Protein AF-A0A6I5REX7-F1 (afdb_monomer)

Radius of gyration: 31.43 Å; Cα contacts (8 Å, |Δi|>4): 8; chains: 1; bounding box: 89×54×58 Å

Structure (mmCIF, N/CA/C/O backbone):
data_AF-A0A6I5REX7-F1
#
_entry.id   AF-A0A6I5REX7-F1
#
loop_
_atom_site.group_PDB
_atom_site.id
_atom_site.type_symbol
_atom_site.label_atom_id
_atom_site.label_alt_id
_atom_site.label_comp_id
_atom_site.label_asym_id
_atom_site.label_entity_id
_atom_site.label_seq_id
_atom_site.pdbx_PDB_ins_code
_atom_site.Cartn_x
_atom_site.Cartn_y
_atom_site.Cartn_z
_atom_site.occupancy
_atom_site.B_iso_or_equiv
_atom_site.auth_seq_id
_atom_site.auth_comp_id
_atom_site.auth_asym_id
_atom_site.auth_atom_id
_atom_site.pdbx_PDB_model_num
ATOM 1 N N . MET A 1 1 ? 62.278 -33.160 -25.168 1.00 37.50 1 MET A N 1
ATOM 2 C CA . MET A 1 1 ? 62.508 -31.981 -24.309 1.00 37.50 1 MET A CA 1
ATOM 3 C C . MET A 1 1 ? 61.355 -31.006 -24.474 1.00 37.50 1 MET A C 1
ATOM 5 O O . MET A 1 1 ? 60.875 -30.799 -25.578 1.00 37.50 1 MET A O 1
ATOM 9 N N . THR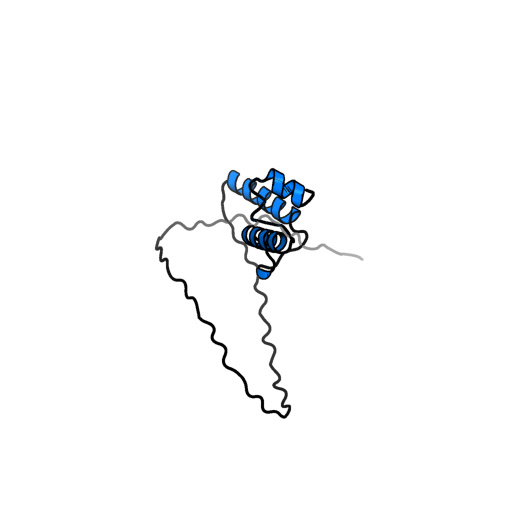 A 1 2 ? 60.870 -30.521 -23.340 1.00 48.31 2 THR A N 1
ATOM 10 C CA . THR A 1 2 ? 59.707 -29.660 -23.093 1.00 48.31 2 THR A CA 1
ATOM 11 C C . THR A 1 2 ? 59.807 -28.264 -23.710 1.00 48.31 2 THR A C 1
ATOM 13 O O . THR A 1 2 ? 60.882 -27.675 -23.716 1.00 48.31 2 THR A O 1
ATOM 16 N N . GLY A 1 3 ? 58.66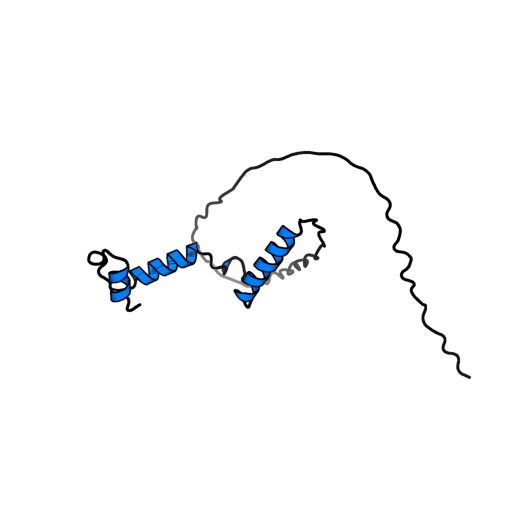8 -27.680 -24.101 1.00 47.66 3 GLY A N 1
ATOM 17 C CA . GLY A 1 3 ? 58.599 -26.272 -24.505 1.00 47.66 3 GLY A CA 1
ATOM 18 C C . GLY A 1 3 ? 57.179 -25.715 -24.620 1.00 47.66 3 GLY A C 1
ATOM 19 O O . GLY A 1 3 ? 56.726 -25.395 -25.710 1.00 47.66 3 GLY A O 1
ATOM 20 N N . LYS A 1 4 ? 56.471 -25.596 -23.493 1.00 56.16 4 LYS A N 1
ATOM 21 C CA . LYS A 1 4 ? 55.161 -24.931 -23.366 1.00 56.16 4 LYS A CA 1
ATOM 22 C C . LYS A 1 4 ? 55.387 -23.411 -23.240 1.00 56.16 4 LYS A C 1
ATOM 24 O O . LYS A 1 4 ? 56.025 -22.982 -22.283 1.00 56.16 4 LYS A O 1
ATOM 29 N N . LYS A 1 5 ? 54.882 -22.588 -24.171 1.00 62.69 5 LYS A N 1
ATOM 30 C CA . LYS A 1 5 ? 54.841 -21.108 -24.061 1.00 62.69 5 LYS A CA 1
ATOM 31 C C . LYS A 1 5 ? 53.456 -20.613 -24.498 1.00 62.69 5 LYS A C 1
ATOM 33 O O . LYS A 1 5 ? 53.091 -20.772 -25.650 1.00 62.69 5 LYS A O 1
ATOM 38 N N . ARG A 1 6 ? 52.566 -20.373 -23.528 1.00 60.75 6 ARG A N 1
ATOM 39 C CA . ARG A 1 6 ? 52.216 -19.088 -22.874 1.00 60.75 6 ARG A CA 1
ATOM 40 C C . ARG A 1 6 ? 51.213 -18.282 -23.711 1.00 60.75 6 ARG A C 1
ATOM 42 O O . ARG A 1 6 ? 51.564 -17.673 -24.709 1.00 60.75 6 ARG A O 1
ATOM 49 N N . MET A 1 7 ? 49.964 -18.347 -23.247 1.00 54.59 7 MET A N 1
ATOM 50 C CA . MET A 1 7 ? 48.782 -17.636 -23.734 1.00 54.59 7 MET A CA 1
ATOM 51 C C . MET A 1 7 ? 49.026 -16.125 -23.790 1.00 54.59 7 MET A C 1
ATOM 53 O O . MET A 1 7 ? 49.673 -15.562 -22.904 1.00 54.59 7 MET A O 1
ATOM 57 N N . GLY A 1 8 ? 48.507 -15.506 -24.849 1.00 59.09 8 GLY A N 1
ATOM 58 C CA . GLY A 1 8 ? 48.611 -14.081 -25.133 1.00 59.09 8 GLY A CA 1
ATOM 59 C C . GLY A 1 8 ? 47.992 -13.205 -24.045 1.00 59.09 8 GLY A C 1
ATOM 60 O O . GLY A 1 8 ? 46.929 -13.495 -23.501 1.00 59.09 8 GLY A O 1
ATOM 61 N N . ASN A 1 9 ? 48.708 -12.128 -23.752 1.00 59.25 9 ASN A N 1
ATOM 62 C CA . ASN A 1 9 ? 48.363 -11.060 -22.831 1.00 59.25 9 ASN A CA 1
ATOM 63 C C . ASN A 1 9 ? 47.381 -10.097 -23.525 1.00 59.25 9 ASN A C 1
ATOM 65 O O . ASN A 1 9 ? 47.769 -9.418 -24.475 1.00 59.25 9 ASN A O 1
ATOM 69 N N . LEU A 1 10 ? 46.118 -10.051 -23.093 1.00 63.44 10 LEU A N 1
ATOM 70 C CA . LEU A 1 10 ? 45.144 -9.066 -23.573 1.00 63.44 10 LEU A CA 1
ATOM 71 C C . LEU A 1 10 ? 45.318 -7.769 -22.770 1.00 63.44 10 LEU A C 1
ATOM 73 O O . LEU A 1 10 ? 45.012 -7.714 -21.582 1.00 63.44 10 LEU A O 1
ATOM 77 N N . SER A 1 11 ? 45.854 -6.740 -23.429 1.00 59.56 11 SER A N 1
ATOM 78 C CA . SER A 1 11 ? 46.077 -5.404 -22.869 1.00 59.56 11 SER A CA 1
ATOM 79 C C . SER A 1 11 ? 44.783 -4.577 -22.888 1.00 59.56 11 SER A C 1
ATOM 81 O O . SER A 1 11 ? 44.150 -4.441 -23.932 1.00 59.56 11 SER A O 1
ATOM 83 N N . LEU A 1 12 ? 44.402 -4.010 -21.738 1.00 62.03 12 LEU A N 1
ATOM 84 C CA . LEU A 1 12 ? 43.181 -3.212 -21.511 1.00 62.03 12 LEU A CA 1
ATOM 85 C C . LEU A 1 12 ? 43.283 -1.747 -21.989 1.00 62.03 12 LEU A C 1
ATOM 87 O O . LEU A 1 12 ? 42.363 -0.958 -21.785 1.00 62.03 12 LEU A O 1
ATOM 91 N N . SER A 1 13 ? 44.382 -1.363 -22.635 1.00 59.31 13 SER A N 1
ATOM 92 C CA . SER A 1 13 ? 44.715 0.044 -22.900 1.00 59.31 13 SER A CA 1
ATOM 93 C C . SER A 1 13 ? 44.099 0.639 -24.176 1.00 59.31 13 SER A C 1
ATOM 95 O O . SER A 1 13 ? 44.482 1.734 -24.576 1.00 59.31 13 SER A O 1
ATOM 97 N N . SER A 1 14 ? 43.158 -0.045 -24.833 1.00 58.50 14 SER A N 1
ATOM 98 C CA . SER A 1 14 ? 42.599 0.390 -26.129 1.00 58.50 14 SER A CA 1
ATOM 99 C C . SER A 1 14 ? 41.230 1.082 -26.054 1.00 58.50 14 SER A C 1
ATOM 101 O O . SER A 1 14 ? 40.672 1.420 -27.092 1.00 58.50 14 SER A O 1
ATOM 103 N N . PHE A 1 15 ? 40.682 1.342 -24.864 1.00 56.09 15 PHE A N 1
ATOM 104 C CA . PHE A 1 15 ? 39.337 1.931 -24.705 1.00 56.09 15 PHE A CA 1
ATOM 105 C C . PHE A 1 15 ? 39.304 3.471 -24.603 1.00 56.09 15 PHE A C 1
ATOM 107 O O . PHE A 1 15 ? 38.331 4.046 -24.123 1.00 56.09 15 PHE A O 1
ATOM 114 N N . GLY A 1 16 ? 40.352 4.166 -25.051 1.00 50.00 16 GLY A N 1
ATOM 115 C CA . GLY A 1 16 ? 40.4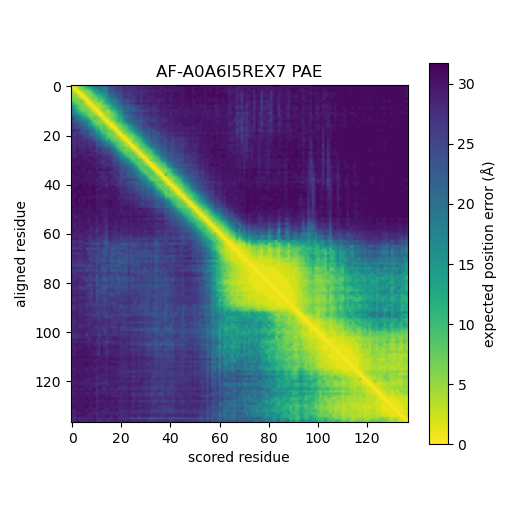55 5.627 -24.981 1.00 50.00 16 GLY A CA 1
ATOM 116 C C . GLY A 1 16 ? 40.258 6.320 -26.328 1.00 50.00 16 GLY A C 1
ATOM 117 O O . GLY A 1 16 ? 41.200 6.915 -26.835 1.00 50.00 16 GLY A O 1
ATOM 118 N N . GLY A 1 17 ? 39.063 6.248 -26.916 1.00 44.91 17 GLY A N 1
ATOM 119 C CA . GLY A 1 17 ? 38.748 6.931 -28.177 1.00 44.91 17 GLY A CA 1
ATOM 120 C C . GLY A 1 17 ? 37.309 7.430 -28.211 1.00 44.91 17 GLY A C 1
ATOM 121 O O . GLY A 1 17 ? 36.457 6.810 -28.836 1.00 44.91 17 GLY A O 1
ATOM 122 N N . VAL A 1 18 ? 37.015 8.530 -27.512 1.00 45.66 18 VAL A N 1
ATOM 123 C CA . VAL A 1 18 ? 35.699 9.186 -27.575 1.00 45.66 18 VAL A CA 1
ATOM 124 C C . VAL A 1 18 ? 35.747 10.285 -28.634 1.00 45.66 18 VAL A C 1
ATOM 126 O O . VAL A 1 18 ? 36.197 11.399 -28.375 1.00 45.66 18 VAL A O 1
ATOM 129 N N . SER A 1 19 ? 35.262 9.972 -29.833 1.00 46.38 19 SER A N 1
ATOM 130 C CA . SER A 1 19 ? 34.850 10.973 -30.817 1.00 46.38 19 SER A CA 1
ATOM 131 C C . SER A 1 19 ? 33.501 11.555 -30.381 1.00 46.38 19 SER A C 1
ATOM 133 O O . SER A 1 19 ? 32.510 10.835 -30.284 1.00 46.38 19 SER A O 1
ATOM 135 N N . ARG A 1 20 ? 33.461 12.859 -30.086 1.00 52.94 20 ARG A N 1
ATOM 136 C CA . ARG A 1 20 ? 32.211 13.622 -29.926 1.00 52.94 20 ARG A CA 1
ATOM 137 C C . ARG A 1 20 ? 31.465 13.700 -31.262 1.00 52.94 20 ARG A C 1
ATOM 139 O O . ARG A 1 20 ? 32.109 13.963 -32.276 1.00 52.94 20 ARG A O 1
ATOM 146 N N . PRO A 1 21 ?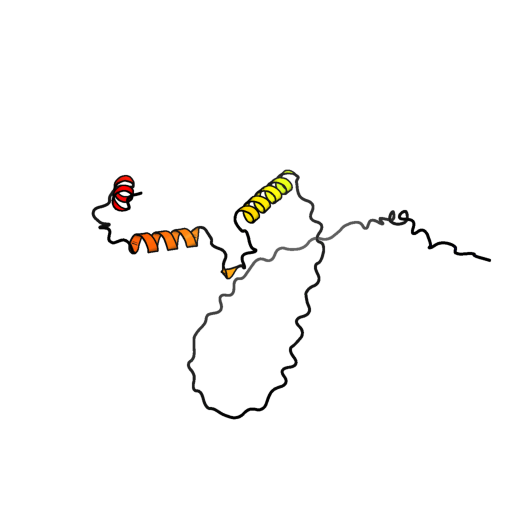 30.125 13.673 -31.231 1.00 42.25 21 PRO A N 1
ATOM 147 C CA . PRO A 1 21 ? 29.338 14.510 -32.125 1.00 42.25 21 PRO A CA 1
ATOM 148 C C . PRO A 1 21 ? 28.517 15.552 -31.359 1.00 42.25 21 PRO A C 1
ATOM 150 O O . PRO A 1 21 ? 28.093 15.355 -30.220 1.00 42.25 21 PRO A O 1
ATOM 153 N N . LEU A 1 22 ? 28.375 16.682 -32.039 1.00 39.59 22 LEU A N 1
ATOM 154 C CA . LEU A 1 22 ? 27.733 17.937 -31.681 1.00 39.59 22 LEU A CA 1
ATOM 155 C C . LEU A 1 22 ? 26.240 17.889 -32.088 1.00 39.59 22 LEU A C 1
ATOM 157 O O . LEU A 1 22 ? 25.950 17.455 -33.194 1.00 39.59 22 LEU A O 1
ATOM 161 N N . GLU A 1 23 ? 25.372 18.321 -31.169 1.00 44.03 23 GLU A N 1
ATOM 162 C CA . GLU A 1 23 ? 24.058 19.006 -31.275 1.00 44.03 23 GLU A CA 1
ATOM 163 C C . GLU A 1 23 ? 22.980 18.729 -32.361 1.00 44.03 23 GLU A C 1
ATOM 165 O O . GLU A 1 23 ? 23.274 18.598 -33.544 1.00 44.03 23 GLU A O 1
ATOM 170 N N . ARG A 1 24 ? 21.720 18.925 -31.883 1.00 39.84 24 ARG A N 1
ATOM 171 C CA . ARG A 1 24 ? 20.464 19.394 -32.546 1.00 39.84 24 ARG A CA 1
ATOM 172 C C . ARG A 1 24 ? 19.575 18.329 -33.237 1.00 39.84 24 ARG A C 1
ATOM 174 O O . ARG A 1 24 ? 20.104 17.412 -33.840 1.00 39.84 24 ARG A O 1
ATOM 181 N N . GLU A 1 25 ? 18.232 18.311 -33.152 1.00 44.28 25 GLU A N 1
ATOM 182 C CA . GLU A 1 25 ? 17.189 19.325 -32.858 1.00 44.28 25 GLU A CA 1
ATOM 183 C C . GLU A 1 25 ? 15.970 18.766 -32.072 1.00 44.28 25 GLU A C 1
ATOM 185 O O . GLU A 1 25 ? 15.833 17.565 -31.850 1.00 44.28 25 GLU A O 1
ATOM 190 N N . GLU A 1 26 ? 15.128 19.708 -31.639 1.00 46.62 26 GLU A N 1
ATOM 191 C CA . GLU A 1 26 ? 13.881 19.655 -30.862 1.00 46.62 26 GLU A CA 1
ATOM 192 C C . GLU A 1 26 ? 12.674 19.020 -31.594 1.00 46.62 26 GLU A C 1
ATOM 194 O O . GLU A 1 26 ? 12.734 18.799 -32.800 1.00 46.62 26 GLU A O 1
ATOM 199 N N . THR A 1 27 ? 11.572 18.828 -30.841 1.00 37.69 27 THR A N 1
ATOM 200 C CA . THR A 1 27 ? 10.124 18.660 -31.190 1.00 37.69 27 THR A CA 1
ATOM 201 C C . THR A 1 27 ? 9.542 17.355 -30.630 1.00 37.69 27 THR A C 1
ATOM 203 O O . THR A 1 27 ? 10.208 16.328 -30.621 1.00 37.69 27 THR A O 1
ATOM 206 N N . GLU A 1 28 ? 8.316 17.240 -30.126 1.00 43.47 28 GLU A N 1
ATOM 207 C CA . GLU A 1 28 ? 7.243 18.144 -29.700 1.00 43.47 28 GLU A CA 1
ATOM 208 C C . GLU A 1 28 ? 6.310 17.280 -28.827 1.00 43.47 28 GLU A C 1
ATOM 210 O O . GLU A 1 28 ? 6.259 16.054 -28.954 1.00 43.47 28 GLU A O 1
ATOM 215 N N . VAL A 1 29 ? 5.586 17.919 -27.916 1.00 44.69 29 VAL A N 1
ATOM 216 C CA . VAL A 1 29 ? 4.608 17.300 -27.017 1.00 44.69 29 VAL A CA 1
ATOM 217 C C . VAL A 1 29 ? 3.334 16.965 -27.792 1.00 44.69 29 VAL A C 1
ATOM 219 O O . VAL A 1 29 ? 2.773 17.863 -28.409 1.00 44.69 29 VAL A O 1
ATOM 222 N N . VAL A 1 30 ? 2.806 15.738 -27.680 1.00 42.91 30 VAL A N 1
ATOM 223 C CA . VAL A 1 30 ? 1.368 15.489 -27.895 1.00 42.91 30 VAL A CA 1
ATOM 224 C C . VAL A 1 30 ? 0.837 14.492 -26.865 1.00 42.91 30 VAL A C 1
ATOM 226 O O . VAL A 1 30 ? 1.197 13.317 -26.829 1.00 42.91 30 VAL A O 1
ATOM 229 N N . GLU A 1 31 ? -0.028 15.035 -26.018 1.00 41.22 31 GLU A N 1
ATOM 230 C CA . GLU A 1 31 ? -0.909 14.399 -25.048 1.00 41.22 31 GLU A CA 1
ATOM 231 C C . GLU A 1 31 ? -2.167 13.813 -25.726 1.00 41.22 31 GLU A C 1
ATOM 233 O O . GLU A 1 31 ? -2.520 14.186 -26.845 1.00 41.22 31 GLU A O 1
ATOM 238 N N . THR A 1 32 ? -2.904 12.986 -24.973 1.00 36.62 32 THR A N 1
ATOM 239 C CA . THR A 1 32 ? -4.215 12.354 -25.252 1.00 36.62 32 THR A CA 1
ATOM 240 C C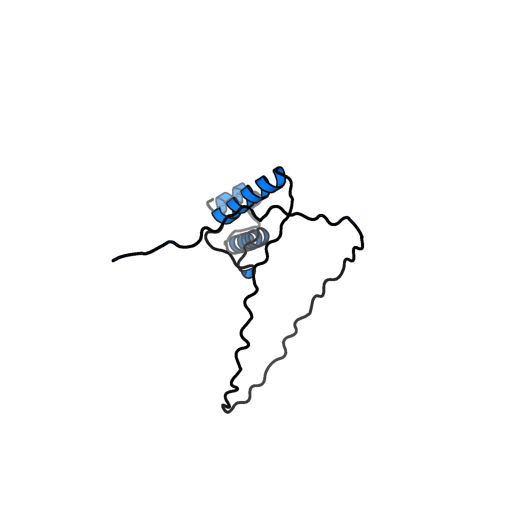 . THR A 1 32 ? -4.114 11.015 -26.005 1.00 36.62 32 THR A C 1
ATOM 242 O O . THR A 1 32 ? -3.322 10.857 -26.918 1.00 36.62 32 THR A O 1
ATOM 245 N N . LYS A 1 33 ? -4.857 9.953 -25.677 1.00 39.47 33 LYS A N 1
ATOM 246 C CA . LYS A 1 33 ? -6.201 9.880 -25.102 1.00 39.47 33 LYS A CA 1
ATOM 247 C C . LYS A 1 33 ? -6.450 8.450 -24.593 1.00 39.47 33 LYS A C 1
ATOM 249 O O . LYS A 1 33 ? -6.077 7.484 -25.257 1.00 39.47 33 LYS A O 1
ATOM 254 N N . ALA A 1 34 ? -7.086 8.338 -23.430 1.00 45.12 34 ALA A N 1
ATOM 255 C CA . ALA A 1 34 ? -7.609 7.095 -22.872 1.00 45.12 34 ALA A CA 1
ATOM 256 C C . ALA A 1 34 ? -8.653 6.459 -23.808 1.00 45.12 34 ALA A C 1
ATOM 258 O O . ALA A 1 34 ? -9.473 7.171 -24.391 1.00 45.12 34 ALA A O 1
ATOM 259 N N . LEU A 1 35 ? -8.638 5.129 -23.921 1.00 45.22 35 LEU A N 1
ATOM 260 C CA . LEU A 1 35 ? -9.71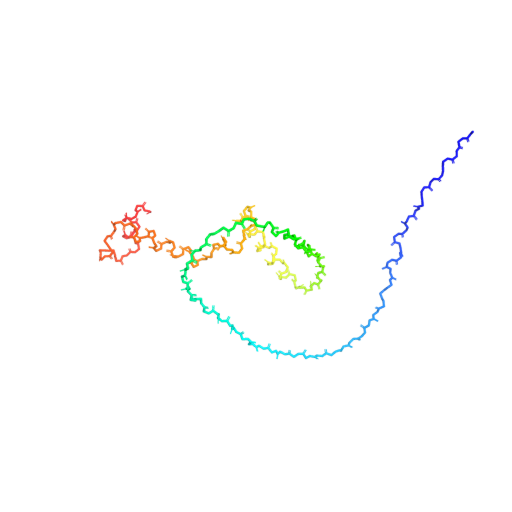9 4.360 -24.530 1.00 45.22 35 LEU A CA 1
ATOM 261 C C . LEU A 1 35 ? -10.116 3.235 -23.569 1.00 45.22 35 LEU A C 1
ATOM 263 O O . LEU A 1 35 ? -9.481 2.183 -23.510 1.00 45.22 35 LEU A O 1
ATOM 267 N N . GLU A 1 36 ? -11.163 3.505 -22.793 1.00 43.25 36 GLU A N 1
ATOM 268 C CA . GLU A 1 36 ? -12.016 2.484 -22.195 1.00 43.25 36 GLU A CA 1
ATOM 269 C C . GLU A 1 36 ? -12.628 1.643 -23.322 1.00 43.25 36 GLU A C 1
ATOM 271 O O . GLU A 1 36 ? -13.195 2.182 -24.273 1.00 43.25 36 GLU A O 1
ATOM 276 N N . SER A 1 37 ? -12.521 0.320 -23.221 1.00 44.03 37 SER A N 1
ATOM 277 C CA . SER A 1 37 ? -13.259 -0.606 -24.078 1.00 44.03 37 SER A CA 1
ATOM 278 C C . SER A 1 37 ? -14.145 -1.472 -23.198 1.00 44.03 37 SER A C 1
ATOM 280 O O . SER A 1 37 ? -13.668 -2.350 -22.482 1.00 44.03 37 SER A O 1
ATOM 282 N N . SER A 1 38 ? -15.436 -1.167 -23.287 1.00 40.62 38 SER A N 1
ATOM 283 C CA . SER A 1 38 ? -16.588 -1.864 -22.723 1.00 40.62 38 SER A CA 1
ATOM 284 C C . SER A 1 38 ? -16.550 -3.380 -22.967 1.00 40.62 38 SER A C 1
ATOM 286 O O . SER A 1 38 ? -16.158 -3.829 -24.047 1.00 40.62 38 SER A O 1
ATOM 288 N N . PHE A 1 39 ? -16.972 -4.159 -21.970 1.00 33.16 39 PHE A N 1
ATOM 289 C CA . PHE A 1 39 ? -17.081 -5.617 -22.019 1.00 33.16 39 PHE A CA 1
ATOM 290 C C . PHE A 1 39 ? -18.556 -6.006 -21.833 1.00 33.16 39 PHE A C 1
ATOM 292 O O . PHE A 1 39 ? -19.108 -5.829 -20.749 1.00 33.16 39 PHE A O 1
ATOM 299 N N . GLU A 1 40 ? -19.190 -6.538 -22.879 1.00 47.12 40 GLU A N 1
ATOM 300 C CA . GLU A 1 40 ? -20.495 -7.212 -22.808 1.00 47.12 40 GLU A CA 1
ATOM 301 C C . GLU A 1 40 ? -20.297 -8.732 -22.967 1.00 47.12 40 GLU A C 1
ATOM 303 O O . GLU A 1 40 ? -19.579 -9.155 -23.879 1.00 47.12 40 GLU A O 1
ATOM 308 N N . PRO A 1 41 ? -20.921 -9.583 -22.128 1.00 44.53 41 PRO A N 1
ATOM 309 C CA . PRO A 1 41 ? -20.848 -11.031 -22.277 1.00 44.53 41 PRO A CA 1
ATOM 310 C C . PRO A 1 41 ? -22.008 -11.551 -23.143 1.00 44.53 41 PRO A C 1
ATOM 312 O O . PRO A 1 41 ? -23.174 -11.400 -22.784 1.00 44.53 41 PRO A O 1
ATOM 315 N N . GLN A 1 42 ? -21.702 -12.228 -24.256 1.00 43.31 42 GLN A N 1
ATOM 316 C CA . GLN A 1 42 ? -22.677 -13.056 -24.980 1.00 43.31 42 GLN A CA 1
ATOM 317 C C . GLN A 1 42 ? -22.467 -14.547 -24.684 1.00 43.31 42 GLN A C 1
ATOM 319 O O . GLN A 1 42 ? -21.344 -15.050 -24.647 1.00 43.31 42 GLN A O 1
ATOM 324 N N . ALA A 1 43 ? -23.591 -15.219 -24.430 1.00 38.06 43 ALA A N 1
ATOM 325 C CA . ALA A 1 43 ? -23.727 -16.599 -23.985 1.00 38.06 43 ALA A CA 1
ATOM 326 C C . ALA A 1 43 ? -23.492 -17.651 -25.095 1.00 38.06 43 ALA A C 1
ATOM 328 O O . ALA A 1 43 ? -23.652 -17.376 -26.282 1.00 38.06 43 ALA A O 1
ATOM 329 N N . LEU A 1 44 ? -23.136 -18.869 -24.659 1.00 43.34 44 LEU A N 1
ATOM 330 C CA . LEU A 1 44 ? -22.914 -20.097 -25.444 1.00 43.34 44 LEU A CA 1
ATOM 331 C C . LEU A 1 44 ? -24.150 -20.553 -26.256 1.00 43.34 44 LEU A C 1
ATOM 333 O O . LEU A 1 44 ? -25.279 -20.234 -25.882 1.00 43.34 44 LEU A O 1
ATOM 337 N N . PRO A 1 45 ? -23.959 -21.408 -27.285 1.00 44.91 45 PRO A N 1
ATOM 338 C CA . PRO A 1 45 ? -24.129 -22.852 -27.049 1.00 44.91 45 PRO A CA 1
ATOM 339 C C . PRO A 1 45 ? -22.957 -23.733 -27.517 1.00 44.91 45 PRO A C 1
ATOM 341 O O . PRO A 1 45 ? -22.312 -23.486 -28.533 1.00 44.91 45 PRO A O 1
ATOM 344 N N . GLN A 1 46 ? -22.733 -24.795 -26.739 1.00 49.81 46 GLN A N 1
ATOM 345 C CA . GLN A 1 46 ? -21.873 -25.941 -27.028 1.00 49.81 46 GLN A CA 1
ATOM 346 C C . GLN A 1 46 ? -22.487 -26.831 -28.116 1.00 49.81 46 GLN A C 1
ATOM 348 O O . GLN A 1 46 ? -23.668 -27.156 -28.033 1.00 49.81 46 GLN A O 1
ATOM 353 N N . GLU A 1 47 ? -21.660 -27.347 -29.025 1.00 41.72 47 GLU A N 1
ATOM 354 C CA . GLU A 1 47 ? -21.903 -28.644 -29.659 1.00 41.72 47 GLU A CA 1
ATOM 355 C C . GLU A 1 47 ? -20.566 -29.341 -29.952 1.00 41.72 47 GLU A C 1
ATOM 357 O O . GLU A 1 47 ? -19.550 -28.701 -30.230 1.00 41.72 47 GLU A O 1
ATOM 362 N N . ALA A 1 48 ? -20.546 -30.655 -29.747 1.00 44.81 48 ALA A N 1
ATOM 363 C CA . ALA A 1 48 ? -19.359 -31.456 -29.488 1.00 44.81 48 ALA A CA 1
ATOM 364 C C . ALA A 1 48 ? -18.895 -32.298 -30.694 1.00 44.81 48 ALA A C 1
ATOM 366 O O . ALA A 1 48 ? -19.705 -32.735 -31.505 1.00 44.81 48 ALA A O 1
ATOM 367 N N . ALA A 1 49 ? -17.595 -32.640 -30.645 1.00 43.69 49 ALA A N 1
ATOM 368 C CA . ALA A 1 49 ? -16.861 -33.730 -31.320 1.00 43.69 49 ALA A CA 1
ATOM 369 C C . ALA A 1 49 ? -16.262 -33.469 -32.726 1.00 43.69 49 ALA A C 1
ATOM 371 O O . ALA A 1 49 ? -16.796 -32.670 -33.486 1.00 43.69 49 ALA A O 1
ATOM 372 N N . PRO A 1 50 ? -15.210 -34.210 -33.154 1.00 43.75 50 PRO A N 1
ATOM 373 C CA . PRO A 1 50 ? -14.138 -34.885 -32.419 1.00 43.75 50 PRO A CA 1
ATOM 374 C C . PRO A 1 50 ? -12.728 -34.361 -32.796 1.00 43.75 50 PRO A C 1
ATOM 376 O O . PRO A 1 50 ? -12.519 -33.586 -33.724 1.00 43.75 50 PRO A O 1
ATOM 379 N N . GLN A 1 51 ? -11.756 -34.820 -32.013 1.00 48.81 51 GLN A N 1
ATOM 380 C CA . GLN A 1 51 ? -10.328 -34.509 -32.025 1.00 48.81 51 GLN A CA 1
ATOM 381 C C . GLN A 1 51 ? -9.673 -34.513 -33.418 1.00 48.81 51 GLN A C 1
ATOM 383 O O . GLN A 1 51 ? -9.465 -35.557 -34.029 1.00 48.81 51 GLN A O 1
ATOM 388 N N . GLY A 1 52 ? -9.225 -33.341 -33.856 1.00 38.81 52 GLY A N 1
ATOM 389 C CA . GLY A 1 52 ? -8.086 -33.206 -34.755 1.00 38.81 52 GLY A CA 1
ATOM 390 C C . GLY A 1 52 ? -7.082 -32.310 -34.057 1.00 38.81 52 GLY A C 1
ATOM 391 O O . GLY A 1 52 ? -7.345 -31.121 -33.928 1.00 38.81 52 GLY A O 1
ATOM 392 N N . GLU A 1 53 ? -5.983 -32.867 -33.545 1.00 53.72 53 GLU A N 1
ATOM 393 C CA . GLU A 1 53 ? -4.918 -32.088 -32.911 1.00 53.72 53 GLU A CA 1
ATOM 394 C C . GLU A 1 53 ? -4.432 -30.997 -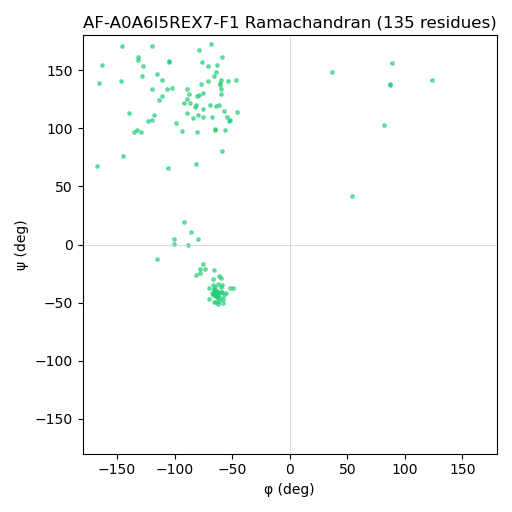33.881 1.00 53.72 53 GLU A C 1
ATOM 396 O O . GLU A 1 53 ? -3.736 -31.312 -34.857 1.00 53.72 53 GLU A O 1
ATOM 401 N N . PRO A 1 54 ? -4.707 -29.698 -33.648 1.00 46.62 54 PRO A N 1
ATOM 402 C CA . PRO A 1 54 ? -3.914 -28.695 -34.307 1.00 46.62 54 PRO A CA 1
ATOM 403 C C . PRO A 1 54 ? -2.593 -28.709 -33.549 1.00 46.62 54 PRO A C 1
ATOM 405 O O . PRO A 1 54 ? -2.527 -28.294 -32.391 1.00 46.62 54 PRO A O 1
ATOM 408 N N . LYS A 1 55 ? -1.528 -29.199 -34.193 1.00 55.81 55 LYS A N 1
ATOM 409 C CA . LYS A 1 55 ? -0.149 -28.930 -33.770 1.00 55.81 55 LYS A CA 1
ATOM 410 C C . LYS A 1 55 ? 0.046 -27.417 -33.803 1.00 55.81 55 LYS A C 1
ATOM 412 O O . LYS A 1 55 ? 0.568 -26.855 -34.768 1.00 55.81 55 LYS A O 1
ATOM 417 N N . THR A 1 56 ? -0.417 -26.746 -32.755 1.00 53.06 56 THR A N 1
ATOM 418 C CA . THR A 1 56 ? -0.160 -25.347 -32.487 1.00 53.06 56 THR A CA 1
ATOM 419 C C . THR A 1 56 ? 1.332 -25.286 -32.242 1.00 53.06 56 THR A C 1
ATOM 421 O O . THR A 1 56 ? 1.856 -25.670 -31.200 1.00 53.06 56 THR A O 1
ATOM 424 N N . LYS A 1 57 ? 2.061 -24.892 -33.288 1.00 56.50 57 LYS A N 1
ATOM 425 C CA . LYS A 1 57 ? 3.469 -24.539 -33.184 1.00 56.50 57 LYS A CA 1
ATOM 426 C C . LYS A 1 57 ? 3.526 -23.441 -32.135 1.00 56.50 57 LYS A C 1
ATOM 428 O O . LYS A 1 57 ? 3.202 -22.294 -32.437 1.00 56.50 57 LYS A O 1
ATOM 433 N N . ALA A 1 58 ? 3.859 -23.819 -30.902 1.00 57.91 58 ALA A N 1
ATOM 434 C CA . ALA A 1 58 ? 4.015 -22.907 -29.790 1.00 57.91 58 ALA A CA 1
ATOM 435 C C . ALA A 1 58 ? 4.981 -21.819 -30.254 1.00 57.91 58 ALA A C 1
ATOM 437 O O . ALA A 1 58 ? 6.173 -22.062 -30.470 1.00 57.91 58 ALA A O 1
ATOM 438 N N . LYS A 1 59 ? 4.430 -20.635 -30.524 1.00 65.56 59 LYS A N 1
ATOM 439 C CA . LYS A 1 59 ? 5.184 -19.480 -30.989 1.00 65.56 59 LYS A CA 1
ATOM 440 C C . LYS A 1 59 ? 6.111 -19.140 -29.828 1.00 65.56 59 LYS A C 1
ATOM 442 O O . LYS A 1 59 ? 5.657 -18.594 -28.825 1.00 65.56 59 LYS A O 1
ATOM 447 N N . LYS A 1 60 ? 7.381 -19.561 -29.909 1.00 65.44 60 LYS A N 1
ATOM 448 C CA . LYS A 1 60 ? 8.398 -19.262 -28.894 1.00 65.44 60 LYS A CA 1
ATOM 449 C C . LYS A 1 60 ? 8.381 -17.752 -28.685 1.00 65.44 60 LYS A C 1
ATOM 451 O O . LYS A 1 60 ? 8.815 -17.007 -29.564 1.00 65.44 60 LYS A O 1
ATOM 456 N N . ARG A 1 61 ? 7.840 -17.307 -27.547 1.00 70.00 61 ARG A N 1
ATOM 457 C CA . ARG A 1 61 ? 7.930 -15.914 -27.120 1.00 70.00 61 ARG A CA 1
ATOM 458 C C . ARG A 1 61 ? 9.417 -15.593 -27.049 1.00 70.00 61 ARG A C 1
ATOM 460 O O . ARG A 1 61 ? 10.156 -16.239 -26.306 1.00 70.00 61 ARG A O 1
ATOM 467 N N . ARG A 1 62 ? 9.873 -14.685 -27.914 1.00 74.69 62 ARG A N 1
ATOM 468 C CA . ARG A 1 62 ? 11.253 -14.207 -27.875 1.00 74.69 62 ARG A CA 1
ATOM 469 C C . ARG A 1 62 ? 11.431 -13.547 -26.514 1.00 74.69 62 ARG A C 1
ATOM 471 O O . ARG A 1 62 ? 10.670 -12.650 -26.176 1.00 74.69 62 ARG A O 1
ATOM 478 N N . LYS A 1 63 ? 12.369 -14.061 -25.719 1.00 77.38 63 LYS A N 1
ATOM 479 C CA . LYS A 1 63 ? 12.753 -13.434 -24.455 1.00 77.38 63 LYS A CA 1
ATOM 480 C C . LYS A 1 63 ? 13.353 -12.081 -24.813 1.00 77.38 63 LYS A C 1
ATOM 482 O O . LYS A 1 63 ? 14.311 -12.034 -25.584 1.00 77.38 63 LYS A O 1
ATOM 487 N N . GLU A 1 64 ? 12.737 -11.015 -24.330 1.00 81.50 64 GLU A N 1
ATOM 488 C CA . GLU A 1 64 ? 13.239 -9.661 -24.528 1.00 81.50 64 GLU A CA 1
ATOM 489 C C . GLU A 1 64 ? 14.633 -9.544 -23.903 1.00 81.50 64 GLU A C 1
ATOM 491 O O . GLU A 1 64 ? 14.908 -10.100 -22.837 1.00 81.50 64 GLU A O 1
ATOM 496 N N . THR A 1 65 ? 15.544 -8.880 -24.610 1.00 87.56 65 THR A N 1
ATOM 497 C CA . THR A 1 65 ? 16.914 -8.662 -24.147 1.00 87.56 65 THR A CA 1
ATOM 498 C C . THR A 1 65 ? 16.974 -7.392 -23.312 1.00 87.56 65 THR A C 1
ATOM 500 O O . THR A 1 65 ? 16.528 -6.334 -23.756 1.00 87.56 65 THR A O 1
ATOM 503 N N . LEU A 1 66 ? 17.558 -7.489 -22.118 1.00 89.12 66 LEU A N 1
ATOM 504 C CA . LEU A 1 66 ? 17.795 -6.338 -21.250 1.00 89.12 66 LEU A CA 1
ATOM 505 C C . LEU A 1 66 ? 18.690 -5.316 -21.966 1.00 89.12 66 LEU A C 1
ATOM 507 O O . LEU A 1 66 ? 19.706 -5.684 -22.554 1.00 89.12 66 LEU A O 1
ATOM 511 N N . THR A 1 67 ? 18.310 -4.041 -21.903 1.00 89.88 67 THR A N 1
ATOM 512 C CA . THR A 1 67 ? 19.059 -2.922 -22.492 1.00 89.88 67 THR A CA 1
ATOM 513 C C . THR A 1 67 ? 19.453 -1.944 -21.390 1.00 89.88 67 THR A C 1
ATOM 515 O O . THR A 1 67 ? 18.629 -1.595 -20.546 1.00 89.88 67 THR A O 1
ATOM 518 N N . THR A 1 68 ? 20.712 -1.504 -21.380 1.00 93.06 68 THR A N 1
ATOM 519 C CA . THR A 1 68 ? 21.213 -0.539 -20.392 1.00 93.06 68 THR A CA 1
ATOM 520 C C . THR A 1 68 ? 20.785 0.878 -20.760 1.00 93.06 68 THR A C 1
ATOM 522 O O . THR A 1 68 ? 21.047 1.333 -21.871 1.00 93.06 68 THR A O 1
ATOM 525 N N . ILE A 1 69 ? 20.186 1.597 -19.808 1.00 92.81 69 ILE A N 1
ATOM 526 C CA . ILE A 1 69 ? 19.810 3.008 -19.950 1.00 92.81 69 ILE A CA 1
ATOM 527 C C . ILE A 1 69 ? 20.667 3.831 -18.984 1.00 92.81 69 ILE A C 1
ATOM 529 O O . ILE A 1 69 ? 20.679 3.569 -17.783 1.00 92.81 69 ILE A O 1
ATOM 533 N N . ASN A 1 70 ? 21.384 4.830 -19.503 1.00 94.31 70 ASN A N 1
ATOM 534 C CA . ASN A 1 70 ? 22.218 5.726 -18.701 1.00 94.31 70 ASN A CA 1
ATOM 535 C C . ASN A 1 70 ? 21.466 7.031 -18.424 1.00 94.31 70 ASN A C 1
ATOM 537 O O . ASN A 1 70 ? 21.358 7.880 -19.307 1.00 94.31 70 ASN A O 1
ATOM 541 N N . ILE A 1 71 ? 20.973 7.201 -17.197 1.00 92.81 71 ILE A N 1
ATOM 542 C CA . ILE A 1 71 ? 20.239 8.399 -16.770 1.00 92.81 71 ILE A CA 1
ATOM 543 C C . ILE A 1 71 ? 21.094 9.169 -15.764 1.00 92.81 71 ILE A C 1
ATOM 545 O O . ILE A 1 71 ? 21.565 8.606 -14.776 1.00 92.81 71 ILE A O 1
ATOM 549 N N . LYS A 1 72 ? 21.301 10.466 -16.012 1.00 96.50 72 LYS A N 1
ATOM 550 C CA . LYS A 1 72 ? 21.959 11.368 -15.059 1.00 96.50 72 LYS A CA 1
ATOM 551 C C . LYS A 1 72 ? 20.898 11.970 -14.142 1.00 96.50 72 LYS A C 1
ATOM 553 O O . LYS A 1 72 ? 19.944 12.561 -14.632 1.00 96.50 72 LYS A O 1
ATOM 558 N N . ILE A 1 73 ? 21.084 11.826 -12.834 1.00 95.88 73 ILE A N 1
ATOM 559 C CA . ILE A 1 73 ? 20.184 12.352 -11.800 1.00 95.88 73 ILE A CA 1
ATOM 560 C C . ILE A 1 73 ? 20.981 13.086 -10.724 1.00 95.88 73 ILE A C 1
ATOM 562 O O . ILE A 1 73 ? 22.190 12.886 -10.579 1.00 95.88 73 ILE A O 1
ATOM 566 N N . GLU A 1 74 ? 20.304 13.922 -9.946 1.00 98.38 74 GLU A N 1
ATOM 567 C CA . GLU A 1 74 ? 20.922 14.600 -8.812 1.00 98.38 74 GLU A CA 1
ATOM 568 C C . GLU A 1 74 ? 21.220 13.632 -7.659 1.00 98.38 74 GLU A C 1
ATOM 570 O O . GLU A 1 74 ? 20.512 12.649 -7.430 1.00 98.38 74 GLU A O 1
ATOM 575 N N . ARG A 1 75 ? 22.223 13.959 -6.833 1.00 97.25 75 ARG A N 1
ATOM 576 C CA . ARG A 1 75 ? 22.583 13.149 -5.655 1.00 97.25 75 ARG A CA 1
ATOM 577 C C . ARG A 1 75 ? 21.420 12.992 -4.668 1.00 97.25 75 ARG A C 1
ATOM 579 O O . ARG A 1 75 ? 21.287 11.942 -4.044 1.00 97.25 75 ARG A O 1
ATOM 586 N N . LYS A 1 76 ? 20.580 14.022 -4.513 1.00 98.06 76 LYS A N 1
ATOM 587 C CA . LYS A 1 76 ? 19.394 13.966 -3.643 1.00 98.06 76 LYS A CA 1
ATOM 588 C C . LYS A 1 76 ? 18.387 12.935 -4.155 1.00 98.06 76 LYS A C 1
ATOM 590 O O . LYS A 1 76 ? 17.891 12.135 -3.370 1.00 98.06 76 LYS A O 1
ATOM 595 N N . GLN A 1 77 ? 18.144 12.923 -5.464 1.00 96.75 77 GLN A N 1
ATOM 596 C CA . GLN A 1 77 ? 17.255 11.958 -6.112 1.00 96.75 77 GLN A CA 1
ATOM 597 C C . GLN A 1 77 ? 17.816 10.538 -6.017 1.00 96.75 77 GLN A C 1
ATOM 599 O O . GLN A 1 77 ? 17.074 9.615 -5.707 1.00 96.75 77 GLN A O 1
ATOM 604 N N . GLN A 1 78 ? 19.129 10.366 -6.207 1.00 96.88 78 GLN A N 1
ATOM 605 C CA . GLN A 1 78 ? 19.784 9.066 -6.051 1.00 96.88 78 GLN A CA 1
ATOM 606 C C . GLN A 1 78 ? 19.578 8.488 -4.645 1.00 96.88 78 GLN A C 1
ATOM 608 O O . GLN A 1 78 ? 19.216 7.323 -4.516 1.00 96.88 78 GLN A O 1
ATOM 613 N N . ARG A 1 79 ? 19.787 9.302 -3.601 1.00 97.62 79 ARG A N 1
ATOM 614 C CA . ARG A 1 79 ? 19.559 8.882 -2.209 1.00 97.62 79 ARG A CA 1
ATOM 615 C C . ARG A 1 79 ? 18.100 8.515 -1.972 1.00 97.62 79 ARG A C 1
ATOM 617 O O . ARG A 1 79 ? 17.825 7.423 -1.504 1.00 97.62 79 ARG A O 1
ATOM 624 N N . TRP A 1 80 ? 17.179 9.379 -2.398 1.00 97.19 80 TRP A N 1
ATOM 625 C CA . TRP A 1 80 ? 15.748 9.117 -2.268 1.00 97.19 80 TRP A CA 1
ATOM 626 C C . TRP A 1 80 ? 15.323 7.805 -2.950 1.00 97.19 80 TRP A C 1
ATOM 628 O O . TRP A 1 80 ? 14.588 7.018 -2.357 1.00 97.19 80 TRP A O 1
ATOM 638 N N . LEU A 1 81 ? 15.822 7.526 -4.160 1.00 95.88 81 LEU A N 1
ATOM 639 C CA . LEU A 1 81 ? 15.562 6.265 -4.862 1.00 95.88 81 LEU A CA 1
ATOM 640 C C . LEU A 1 81 ? 16.129 5.059 -4.112 1.00 95.88 81 LEU A C 1
ATOM 642 O O . LEU A 1 81 ? 15.476 4.021 -4.055 1.00 95.88 81 LEU A O 1
ATOM 646 N N . GLN A 1 82 ? 17.332 5.185 -3.551 1.00 95.25 82 GLN A N 1
ATOM 647 C CA . GLN A 1 82 ? 17.966 4.120 -2.781 1.00 95.25 82 GLN A CA 1
ATOM 648 C C . GLN A 1 82 ? 17.170 3.798 -1.512 1.00 95.25 82 GLN A C 1
ATOM 650 O O . GLN A 1 82 ? 16.852 2.632 -1.286 1.00 95.25 82 GLN A O 1
ATOM 655 N N . ASP A 1 83 ? 16.805 4.820 -0.739 1.00 96.38 83 ASP A N 1
ATOM 656 C CA . ASP A 1 83 ? 16.052 4.670 0.509 1.00 96.38 83 ASP A CA 1
ATOM 657 C C . ASP A 1 83 ? 14.662 4.076 0.235 1.00 96.38 83 ASP A C 1
ATOM 659 O O . ASP A 1 83 ? 14.250 3.108 0.873 1.00 96.38 83 ASP A O 1
ATOM 663 N N . THR A 1 84 ? 13.974 4.584 -0.792 1.00 92.44 84 THR A N 1
ATOM 664 C CA . THR A 1 84 ? 12.648 4.087 -1.193 1.00 92.44 84 THR A CA 1
ATOM 665 C C . THR A 1 84 ? 12.721 2.643 -1.692 1.00 92.44 84 THR A C 1
ATOM 667 O O . THR A 1 84 ? 11.883 1.817 -1.337 1.00 92.44 84 THR A O 1
ATOM 670 N N . ALA A 1 85 ? 13.729 2.299 -2.499 1.00 88.38 85 ALA A N 1
ATOM 671 C CA . ALA A 1 85 ? 13.903 0.932 -2.981 1.00 88.38 85 ALA A CA 1
ATOM 672 C C . ALA A 1 85 ? 14.207 -0.044 -1.838 1.00 88.38 85 ALA A C 1
ATOM 674 O O . ALA A 1 85 ? 13.739 -1.181 -1.879 1.00 88.38 85 ALA A O 1
ATOM 675 N N . GLN A 1 86 ? 14.970 0.389 -0.830 1.00 90.62 86 GLN A N 1
ATOM 676 C CA . GLN A 1 86 ? 15.239 -0.419 0.354 1.00 90.62 86 GLN A CA 1
ATOM 677 C C . GLN A 1 86 ? 13.954 -0.657 1.150 1.00 90.62 86 GLN A C 1
ATOM 679 O O . GLN A 1 86 ? 13.599 -1.807 1.373 1.00 90.62 86 GLN A O 1
ATOM 684 N N . GLN A 1 87 ? 13.189 0.400 1.438 1.00 90.50 87 GLN A N 1
ATOM 685 C CA . GLN A 1 87 ? 11.897 0.289 2.117 1.00 90.50 87 GLN A CA 1
ATOM 686 C C . GLN A 1 87 ? 10.935 -0.664 1.387 1.00 90.50 87 GLN A C 1
ATOM 688 O O . GLN A 1 87 ? 10.260 -1.473 2.015 1.00 90.50 87 GLN A O 1
ATOM 693 N N . VAL A 1 88 ? 10.877 -0.608 0.052 1.00 85.12 88 VAL A N 1
ATOM 694 C CA . VAL A 1 88 ? 10.035 -1.521 -0.738 1.00 85.12 88 VAL A CA 1
ATOM 695 C C . 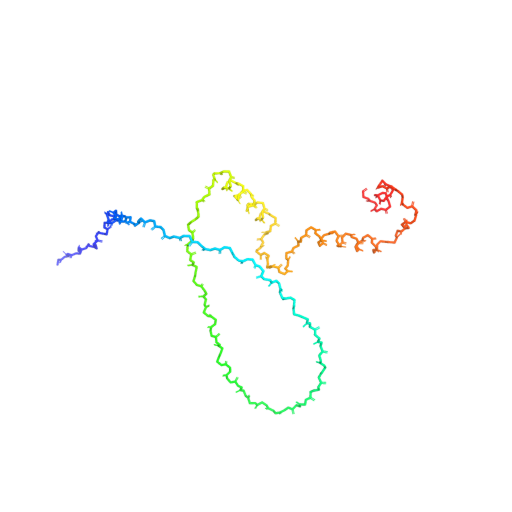VAL A 1 88 ? 10.506 -2.973 -0.627 1.00 85.12 88 VAL A C 1
ATOM 697 O O . VAL A 1 88 ? 9.655 -3.854 -0.543 1.00 85.12 88 VAL A O 1
ATOM 700 N N . ARG A 1 89 ? 11.818 -3.241 -0.616 1.00 85.06 89 ARG A N 1
ATOM 701 C CA . ARG A 1 89 ? 12.359 -4.602 -0.430 1.00 85.06 89 ARG A CA 1
ATOM 702 C C . ARG A 1 89 ? 12.101 -5.133 0.971 1.00 85.06 89 ARG A C 1
ATOM 704 O O . ARG A 1 89 ? 11.721 -6.285 1.109 1.00 85.06 89 ARG A O 1
ATOM 711 N N . ASP A 1 90 ? 12.273 -4.289 1.978 1.00 88.44 90 ASP A N 1
ATOM 712 C CA . ASP A 1 90 ? 12.044 -4.668 3.371 1.00 88.44 90 ASP A CA 1
ATOM 713 C C . ASP A 1 90 ? 10.555 -4.962 3.618 1.00 88.44 90 ASP A C 1
ATOM 715 O O . ASP A 1 90 ? 10.217 -5.881 4.356 1.00 88.44 90 ASP A O 1
ATOM 719 N N . ASN A 1 91 ? 9.660 -4.235 2.939 1.00 85.12 91 ASN A N 1
ATOM 720 C CA . ASN A 1 91 ? 8.215 -4.461 3.008 1.00 85.12 91 ASN A CA 1
ATOM 721 C C . ASN A 1 91 ? 7.726 -5.658 2.171 1.00 85.12 91 ASN A C 1
ATOM 723 O O . ASN A 1 91 ? 6.615 -6.129 2.395 1.00 85.12 91 ASN A O 1
ATOM 727 N N . ASN A 1 92 ? 8.489 -6.108 1.168 1.00 83.12 92 ASN A N 1
ATOM 728 C CA . ASN A 1 92 ? 8.071 -7.158 0.235 1.00 83.12 92 ASN A CA 1
ATOM 729 C C . ASN A 1 92 ? 9.184 -8.205 0.080 1.00 83.12 92 ASN A C 1
ATOM 731 O O . ASN A 1 92 ? 10.100 -8.029 -0.725 1.00 83.12 92 ASN A O 1
ATOM 735 N N . GLU A 1 93 ? 9.070 -9.330 0.794 1.00 82.81 93 GLU A N 1
ATOM 736 C CA . GLU A 1 93 ? 10.036 -10.442 0.718 1.00 82.81 93 GLU A CA 1
ATOM 737 C C . GLU A 1 93 ? 10.154 -11.040 -0.694 1.00 82.81 93 GLU A C 1
ATOM 739 O O . GLU A 1 93 ? 11.200 -11.559 -1.087 1.00 82.81 93 GLU A O 1
ATOM 744 N N . THR A 1 94 ? 9.077 -10.961 -1.480 1.00 84.00 94 THR A N 1
ATOM 745 C CA . THR A 1 94 ? 9.021 -11.456 -2.857 1.00 84.00 94 THR A CA 1
ATOM 746 C C . THR A 1 94 ? 8.517 -10.375 -3.808 1.00 84.00 94 THR A C 1
ATOM 748 O O . THR A 1 94 ? 7.816 -9.441 -3.422 1.00 84.00 94 THR A O 1
ATOM 751 N N . ALA A 1 95 ? 8.909 -10.472 -5.080 1.00 79.88 95 ALA A N 1
ATOM 752 C CA . ALA A 1 95 ? 8.458 -9.531 -6.096 1.00 79.88 95 ALA A CA 1
ATOM 753 C C . ALA A 1 95 ? 6.953 -9.709 -6.346 1.00 79.88 95 ALA A C 1
ATOM 755 O O . ALA A 1 95 ? 6.537 -10.699 -6.946 1.00 79.88 95 ALA A O 1
ATOM 756 N N . VAL A 1 96 ? 6.155 -8.729 -5.918 1.00 78.44 96 VAL A N 1
ATOM 757 C CA . VAL A 1 96 ? 4.695 -8.778 -6.045 1.00 78.44 96 VAL A CA 1
ATOM 758 C C . VAL A 1 96 ? 4.271 -8.366 -7.466 1.00 78.44 96 VAL A C 1
ATOM 760 O O . VAL A 1 96 ? 4.573 -7.239 -7.906 1.00 78.44 96 VAL A O 1
ATOM 763 N N . PRO A 1 97 ? 3.590 -9.247 -8.226 1.00 83.69 97 PRO A N 1
ATOM 764 C CA . PRO A 1 97 ? 3.076 -8.913 -9.547 1.00 83.69 97 PRO A CA 1
ATOM 765 C C . PRO A 1 97 ? 2.030 -7.792 -9.445 1.00 83.69 97 PRO A C 1
ATOM 767 O O . PRO A 1 97 ? 1.388 -7.652 -8.409 1.00 83.69 97 PRO A O 1
ATOM 770 N N . PRO A 1 98 ? 1.819 -6.989 -10.506 1.00 77.94 98 PRO A N 1
ATOM 771 C CA . PRO A 1 98 ? 0.941 -5.815 -10.458 1.00 77.94 98 PRO A CA 1
ATOM 772 C C . PRO A 1 98 ? -0.448 -6.075 -9.866 1.00 77.94 98 PRO A C 1
ATOM 774 O O . PRO A 1 98 ? -0.958 -5.242 -9.127 1.00 77.94 98 PRO A O 1
ATOM 777 N N . ASN A 1 99 ? -1.014 -7.247 -10.151 1.00 85.25 99 ASN A N 1
ATOM 778 C CA . ASN A 1 99 ? -2.365 -7.628 -9.747 1.00 85.25 99 ASN A CA 1
ATOM 779 C C . ASN A 1 99 ? -2.480 -7.957 -8.249 1.00 85.25 99 ASN A C 1
ATOM 781 O O . ASN A 1 99 ? -3.573 -7.907 -7.703 1.00 85.25 99 ASN A O 1
ATOM 785 N N . GLU A 1 100 ? -1.369 -8.293 -7.593 1.00 82.88 100 GLU A N 1
ATOM 786 C CA . GLU A 1 100 ? -1.318 -8.647 -6.167 1.00 82.88 100 GLU A CA 1
ATOM 787 C C . GLU A 1 100 ? -0.831 -7.474 -5.303 1.00 82.88 100 GLU A C 1
ATOM 789 O O . GLU A 1 100 ? -0.711 -7.588 -4.085 1.00 82.88 100 GLU A O 1
ATOM 794 N N . ARG A 1 101 ? -0.537 -6.320 -5.917 1.00 86.00 101 ARG A N 1
ATOM 795 C CA . ARG A 1 101 ? -0.082 -5.135 -5.189 1.00 86.00 101 ARG A CA 1
ATOM 796 C C . ARG A 1 101 ? -1.221 -4.568 -4.352 1.00 86.00 101 ARG A C 1
ATOM 798 O O . ARG A 1 101 ? -2.251 -4.132 -4.869 1.00 86.00 101 ARG A O 1
ATOM 805 N N . VAL A 1 102 ? -1.005 -4.521 -3.044 1.00 83.88 102 VAL A N 1
ATOM 806 C CA . VAL A 1 102 ? -1.929 -3.892 -2.104 1.00 83.88 102 VAL A CA 1
ATOM 807 C C . VAL A 1 102 ? -1.602 -2.405 -2.013 1.00 83.88 102 VAL A C 1
ATOM 809 O O . VAL A 1 102 ? -0.486 -2.017 -1.676 1.00 83.88 102 VAL A O 1
ATOM 812 N N . TYR A 1 103 ? -2.585 -1.566 -2.332 1.00 85.69 103 TYR A N 1
ATOM 813 C CA . TYR A 1 103 ? -2.484 -0.113 -2.235 1.00 85.69 103 TYR A CA 1
ATOM 814 C C . TYR A 1 103 ? -3.266 0.378 -1.010 1.00 85.69 103 TYR A C 1
ATOM 816 O O . TYR A 1 103 ? -4.206 -0.300 -0.587 1.00 85.69 103 TYR A O 1
ATOM 824 N N . PRO A 1 104 ? -2.958 1.570 -0.464 1.00 88.38 104 PRO A N 1
ATOM 825 C CA . PRO A 1 104 ? -3.665 2.110 0.701 1.00 88.38 104 PRO A CA 1
ATOM 826 C C . PRO A 1 104 ? -5.193 2.126 0.548 1.00 88.38 104 PRO A C 1
ATOM 828 O O . PRO A 1 104 ? -5.913 1.799 1.483 1.00 88.38 104 PRO A O 1
ATOM 831 N N . GLN A 1 105 ? -5.694 2.413 -0.656 1.00 89.06 105 GLN A N 1
ATOM 832 C CA . GLN A 1 105 ? -7.127 2.376 -0.968 1.00 89.06 105 GLN A CA 1
ATOM 833 C C . GLN A 1 105 ? -7.766 0.991 -0.749 1.00 89.06 105 GLN A C 1
ATOM 835 O O . GLN A 1 105 ? -8.894 0.904 -0.272 1.00 89.06 105 GLN A O 1
ATOM 840 N N . HIS A 1 106 ? -7.037 -0.093 -1.043 1.00 89.12 106 HIS A N 1
ATOM 841 C CA . HIS A 1 106 ? -7.514 -1.464 -0.842 1.00 89.12 106 HIS A CA 1
ATOM 842 C C . HIS A 1 106 ? -7.600 -1.795 0.652 1.00 89.12 106 HIS A C 1
ATOM 844 O O . HIS A 1 106 ? -8.552 -2.436 1.083 1.00 89.12 106 HIS A O 1
ATOM 850 N N . LEU A 1 107 ? -6.644 -1.304 1.450 1.00 89.31 107 LEU A N 1
ATOM 851 C CA . LEU A 1 107 ? -6.642 -1.487 2.904 1.00 89.31 107 LEU A CA 1
ATOM 852 C C . LEU A 1 107 ? -7.810 -0.764 3.576 1.00 89.31 107 LEU A C 1
ATOM 854 O O . LEU A 1 107 ? -8.409 -1.309 4.495 1.00 89.31 107 LEU A O 1
ATOM 858 N N . ILE A 1 108 ? -8.162 0.434 3.101 1.00 90.19 108 ILE A N 1
ATOM 859 C CA . ILE A 1 108 ? -9.329 1.171 3.605 1.00 90.19 108 ILE A CA 1
ATOM 860 C C . ILE A 1 108 ? -10.615 0.392 3.311 1.00 90.19 108 ILE A C 1
ATOM 862 O O . ILE A 1 108 ? -11.444 0.233 4.202 1.00 90.19 108 ILE A O 1
ATOM 866 N N . GLY A 1 109 ? -10.767 -0.129 2.088 1.00 89.19 109 GLY A N 1
ATOM 867 C CA . GLY A 1 109 ? -11.914 -0.965 1.722 1.00 89.19 109 GLY A CA 1
ATOM 868 C C . GLY A 1 109 ? -12.033 -2.201 2.615 1.00 89.19 109 GLY A C 1
ATOM 869 O O . GLY A 1 109 ? -13.078 -2.415 3.224 1.00 89.19 109 GLY A O 1
ATOM 870 N N . ALA A 1 110 ? -10.933 -2.941 2.779 1.00 89.69 110 ALA A N 1
ATOM 871 C CA . ALA A 1 110 ? -10.883 -4.102 3.663 1.00 89.69 110 ALA A CA 1
ATOM 872 C C . ALA A 1 110 ? -11.207 -3.737 5.122 1.00 89.69 110 ALA A C 1
ATOM 874 O O . ALA A 1 110 ? -11.955 -4.451 5.781 1.00 89.69 110 ALA A O 1
ATOM 875 N N . ALA A 1 111 ? -10.702 -2.607 5.628 1.00 89.75 111 ALA A N 1
ATOM 876 C CA . ALA A 1 111 ? -11.018 -2.137 6.974 1.00 89.75 111 ALA A CA 1
ATOM 877 C C . ALA A 1 111 ? -12.515 -1.827 7.138 1.00 89.75 111 ALA A C 1
ATOM 879 O O . ALA A 1 111 ? -13.103 -2.200 8.147 1.00 89.75 111 ALA A O 1
ATOM 880 N N . ILE A 1 112 ? -13.153 -1.199 6.144 1.00 90.06 112 ILE A N 1
ATOM 881 C CA . ILE A 1 112 ? -14.599 -0.928 6.165 1.00 90.06 112 ILE A CA 1
ATOM 882 C C . ILE A 1 112 ? -15.402 -2.231 6.138 1.00 90.06 112 ILE A C 1
ATOM 884 O O . ILE A 1 112 ? -16.384 -2.352 6.866 1.00 90.06 112 ILE A O 1
ATOM 888 N N . GLU A 1 113 ? -15.012 -3.197 5.308 1.00 90.44 113 GLU A N 1
ATOM 889 C CA . GLU A 1 113 ? -15.667 -4.509 5.254 1.00 90.44 113 GLU A CA 1
ATOM 890 C C . GLU A 1 113 ? -15.545 -5.252 6.585 1.00 90.44 113 GLU A C 1
ATOM 892 O O . GLU A 1 113 ? -16.543 -5.759 7.092 1.00 90.44 113 GLU A O 1
ATOM 897 N N . LEU A 1 114 ? -14.352 -5.248 7.185 1.00 89.75 114 LEU A N 1
ATOM 898 C CA . LEU A 1 114 ? -14.116 -5.832 8.502 1.00 89.75 114 LEU A CA 1
ATOM 899 C C . LEU A 1 114 ? -14.952 -5.148 9.581 1.00 89.75 114 LEU A C 1
ATOM 901 O O . LEU A 1 114 ? -15.521 -5.843 10.413 1.00 89.75 114 LEU A O 1
ATOM 905 N N . LEU A 1 115 ? -15.062 -3.816 9.552 1.00 89.62 115 LEU A N 1
ATOM 906 C CA . LEU A 1 115 ? -15.909 -3.071 10.481 1.00 89.62 115 LEU A CA 1
ATOM 907 C C . LEU A 1 115 ? -17.378 -3.463 10.303 1.00 89.62 115 LEU A C 1
ATOM 909 O O . LEU A 1 115 ? -18.008 -3.872 11.265 1.00 89.62 115 LEU A O 1
ATOM 913 N N . LYS A 1 116 ? -17.910 -3.440 9.077 1.00 87.75 116 LYS A N 1
ATOM 914 C CA . LYS A 1 116 ? -19.308 -3.822 8.796 1.00 87.75 116 LYS A CA 1
ATOM 915 C C . LYS A 1 116 ? -19.640 -5.271 9.148 1.00 87.75 116 LYS A C 1
ATOM 917 O O . LYS A 1 116 ? -20.805 -5.574 9.380 1.00 87.75 116 LYS A O 1
ATOM 922 N N . ALA A 1 117 ? -18.651 -6.161 9.122 1.00 88.25 117 ALA A N 1
ATOM 923 C CA . ALA A 1 117 ? -18.822 -7.554 9.513 1.00 88.25 117 ALA A CA 1
ATOM 924 C C . ALA A 1 117 ? -18.911 -7.742 11.037 1.00 88.25 117 ALA A C 1
ATOM 926 O O . ALA A 1 117 ? -19.356 -8.800 11.479 1.00 88.25 117 ALA A O 1
ATOM 927 N N . GLN A 1 118 ? -18.490 -6.752 11.833 1.00 86.56 118 GLN A N 1
ATOM 928 C CA . GLN A 1 118 ? -18.679 -6.770 13.280 1.00 86.56 118 GLN A CA 1
ATOM 929 C C . GLN A 1 118 ? -20.125 -6.417 13.625 1.00 86.56 118 GLN A C 1
ATOM 931 O O . GLN A 1 118 ? -20.709 -5.494 13.055 1.00 86.56 118 GLN A O 1
ATOM 936 N N . ASP A 1 119 ? -20.684 -7.143 14.589 1.00 84.62 119 ASP A N 1
ATOM 937 C CA . ASP A 1 119 ? -22.046 -6.939 15.083 1.00 84.62 119 ASP A CA 1
ATOM 938 C C . ASP A 1 119 ? -22.066 -5.781 16.095 1.00 84.62 119 ASP A C 1
ATOM 940 O O . ASP A 1 119 ? -22.165 -5.973 17.306 1.00 84.62 119 ASP A O 1
ATOM 944 N N . LEU A 1 120 ? -21.841 -4.567 15.585 1.00 85.88 120 LEU A N 1
ATOM 945 C CA . LEU A 1 120 ? -21.815 -3.328 16.357 1.00 85.88 120 LEU A CA 1
ATOM 946 C C . LEU A 1 120 ? -23.004 -2.442 16.009 1.00 85.88 120 LEU A C 1
ATOM 948 O O . LEU A 1 120 ? -23.373 -2.288 14.843 1.00 85.88 120 LEU A O 1
ATOM 952 N N . ASP A 1 121 ? -23.545 -1.791 17.034 1.00 86.50 121 ASP A N 1
ATOM 953 C 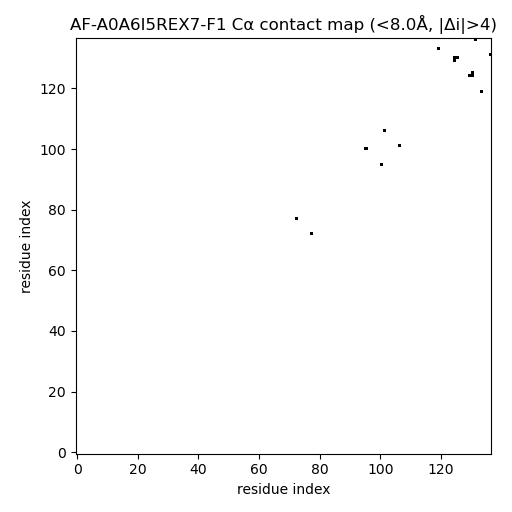CA . ASP A 1 121 ? -24.553 -0.757 16.859 1.00 86.50 121 ASP A CA 1
ATOM 954 C C . ASP A 1 121 ? -23.889 0.574 16.479 1.00 86.50 121 ASP A C 1
ATOM 956 O O . ASP A 1 121 ? -23.401 1.330 17.323 1.00 86.50 121 ASP A O 1
ATOM 960 N N . TRP A 1 122 ? -23.857 0.853 15.177 1.00 85.69 122 TRP A N 1
ATOM 961 C CA . TRP A 1 122 ? -23.278 2.077 14.625 1.00 85.69 122 TRP A CA 1
ATOM 962 C C . TRP A 1 122 ? -24.036 3.343 15.023 1.00 85.69 122 TRP A C 1
ATOM 964 O O . TRP A 1 122 ? -23.448 4.420 14.969 1.00 85.69 122 TRP A O 1
ATOM 974 N N . GLU A 1 123 ? -25.310 3.242 15.414 1.00 88.19 123 GLU A N 1
ATOM 975 C CA . GLU A 1 123 ? -26.071 4.405 15.875 1.00 88.19 123 GLU A CA 1
ATOM 976 C C . GLU A 1 123 ? -25.708 4.791 17.307 1.00 88.19 123 GLU A C 1
ATOM 978 O O . GLU A 1 123 ? -25.860 5.952 17.667 1.00 88.19 123 GLU A O 1
ATOM 983 N N . ALA A 1 124 ? -25.197 3.857 18.114 1.00 87.50 124 ALA A N 1
ATOM 984 C CA . ALA A 1 124 ? -24.783 4.116 19.490 1.00 87.50 124 ALA A CA 1
ATOM 985 C C . ALA A 1 124 ? -23.378 4.733 19.589 1.00 87.50 124 ALA A C 1
ATOM 987 O O . ALA A 1 124 ? -23.095 5.464 20.536 1.00 87.50 124 ALA A O 1
ATOM 988 N N . ILE A 1 125 ? -22.504 4.490 18.608 1.00 87.44 125 ILE A N 1
ATOM 989 C CA . ILE A 1 125 ? -21.095 4.907 18.642 1.00 87.44 125 ILE A CA 1
ATOM 990 C C . ILE A 1 125 ? -20.935 6.311 18.051 1.00 87.44 125 ILE A C 1
ATOM 992 O O . ILE A 1 125 ? -21.105 6.520 16.851 1.00 87.44 125 ILE A O 1
ATOM 996 N N . HIS A 1 126 ? -20.558 7.278 18.886 1.00 89.62 126 HIS A N 1
ATOM 997 C CA . HIS A 1 126 ? -20.423 8.689 18.498 1.00 89.62 126 HIS A CA 1
ATOM 998 C C . HIS A 1 126 ? -18.978 9.189 18.584 1.00 89.62 126 HIS A C 1
ATOM 1000 O O . HIS A 1 126 ? -18.658 10.265 18.068 1.00 89.62 126 HIS A O 1
ATOM 1006 N N . SER A 1 127 ? -18.091 8.419 19.219 1.00 91.62 127 SER A N 1
ATOM 1007 C CA . SER A 1 127 ? -16.686 8.772 19.396 1.00 91.62 127 SER A CA 1
ATOM 1008 C C . SER A 1 127 ? -15.729 7.635 19.022 1.00 91.62 127 SER A C 1
ATOM 1010 O O . SER A 1 127 ? -16.076 6.456 18.981 1.00 91.62 127 SER A O 1
ATOM 1012 N N . ILE A 1 128 ? -14.478 8.005 18.727 1.00 89.62 128 ILE A N 1
ATOM 1013 C CA . ILE A 1 128 ? -13.414 7.044 18.388 1.00 89.62 128 ILE A CA 1
ATOM 1014 C C . ILE A 1 128 ? -13.058 6.172 19.604 1.00 89.62 128 ILE A C 1
ATOM 1016 O O . ILE A 1 128 ? -12.634 5.032 19.437 1.00 89.62 128 ILE A O 1
ATOM 1020 N N . GLU A 1 129 ? -13.206 6.708 20.815 1.00 91.31 129 GLU A N 1
ATOM 1021 C CA . GLU A 1 129 ? -12.915 6.005 22.068 1.00 91.31 129 GLU A CA 1
ATOM 1022 C C . GLU A 1 129 ? -13.945 4.895 22.315 1.00 91.31 129 GLU A C 1
ATOM 1024 O O . GLU A 1 129 ? -13.554 3.747 22.505 1.00 91.31 129 GLU A O 1
ATOM 1029 N N . GLU A 1 130 ? -15.237 5.196 22.151 1.00 88.75 130 GLU A N 1
ATOM 1030 C CA . GLU A 1 130 ? -16.326 4.208 22.224 1.00 88.75 130 GLU A CA 1
ATOM 1031 C C . GLU A 1 130 ? -16.160 3.079 21.200 1.00 88.75 130 GLU A C 1
ATOM 1033 O O . GLU A 1 130 ? -16.357 1.908 21.519 1.00 88.75 130 GLU A O 1
ATOM 1038 N N . LEU A 1 131 ? -15.749 3.410 19.969 1.00 88.88 131 LEU A N 1
ATOM 1039 C CA . LEU A 1 131 ? -15.501 2.402 18.935 1.00 88.88 131 LEU A CA 1
ATOM 1040 C C . LEU A 1 131 ? -14.363 1.448 19.325 1.00 88.88 131 LEU A C 1
ATOM 1042 O O . LEU A 1 131 ? -14.444 0.250 19.057 1.00 88.88 131 LEU A O 1
ATOM 1046 N N . LYS A 1 132 ? -13.292 1.966 19.938 1.00 88.69 132 LYS A N 1
ATOM 1047 C CA . LYS A 1 132 ? -12.163 1.142 20.394 1.00 88.69 132 LYS A CA 1
ATOM 1048 C C . LYS A 1 132 ? -12.569 0.217 21.532 1.00 88.69 132 LYS A C 1
ATOM 1050 O O . LYS A 1 132 ? -12.233 -0.962 21.483 1.00 88.69 132 LYS A O 1
ATOM 1055 N N . GLU A 1 133 ? -13.336 0.721 22.497 1.00 88.44 133 GLU A N 1
ATOM 1056 C CA . GLU A 1 133 ? -13.886 -0.099 23.581 1.00 88.44 133 GLU A CA 1
ATOM 1057 C C . GLU A 1 133 ? -14.792 -1.210 23.035 1.00 88.44 133 GLU A C 1
ATOM 1059 O O . GLU A 1 133 ? -14.624 -2.376 23.395 1.00 88.44 133 GLU A O 1
ATOM 1064 N N . ALA A 1 134 ? -15.686 -0.878 22.098 1.00 85.00 134 ALA A N 1
ATOM 1065 C CA . ALA A 1 134 ? -16.587 -1.838 21.464 1.00 85.00 134 ALA A CA 1
ATOM 1066 C C . ALA A 1 134 ? -15.841 -2.930 20.672 1.00 85.00 134 ALA A C 1
ATOM 1068 O O . ALA A 1 134 ? -16.264 -4.084 20.648 1.00 85.00 134 ALA A O 1
ATOM 1069 N N . LEU A 1 135 ? -14.703 -2.584 20.061 1.00 85.44 135 LEU A N 1
ATOM 1070 C CA . LEU A 1 135 ? -13.832 -3.513 19.332 1.00 85.44 135 LEU A CA 1
ATOM 1071 C C . LEU A 1 135 ? -12.773 -4.196 20.215 1.00 85.44 135 LEU A C 1
ATOM 1073 O O . LEU A 1 135 ? -12.009 -5.014 19.704 1.00 85.44 135 LEU A O 1
ATOM 1077 N N . SER A 1 136 ? -12.728 -3.895 21.520 1.00 84.88 136 SER A N 1
ATOM 1078 C CA . SER A 1 136 ? -11.713 -4.397 22.462 1.00 84.88 136 SER A CA 1
ATOM 1079 C C . SER A 1 136 ? -10.263 -4.130 22.013 1.00 84.88 136 SER A C 1
ATOM 1081 O O . SER A 1 136 ? -9.401 -5.006 22.131 1.00 84.88 136 SER A O 1
ATOM 1083 N N . LEU A 1 137 ? -10.009 -2.930 21.477 1.00 80.19 137 LEU A N 1
ATOM 1084 C CA . LEU A 1 137 ? -8.715 -2.469 20.946 1.00 80.19 137 LEU A CA 1
ATOM 1085 C C . LEU A 1 137 ? -7.988 -1.483 21.867 1.00 80.19 137 LEU A C 1
ATOM 1087 O O . LEU A 1 137 ? -8.657 -0.640 22.502 1.00 80.19 137 LEU A O 1
#

Foldseek 3Di:
DDDDDDDDDDDPPPPPDDDDDDDDDDDDDDDDDDDDDDDDDDDDDDDDDDDDDPPPVPPPDPDDDDDDDDDDDDPVVVVVVVVVVVVVCVVDVDDADPVRDDDPVNVVVVVVVVVVPDPDDPVPDDDPVVVCVSVVD

Solvent-accessible surface area (backbone atoms only — not comparable to full-atom values): 10107 Å² total; per-residue (Å²): 138,90,84,91,81,82,83,83,84,85,76,83,82,78,82,83,77,84,79,84,84,82,85,88,85,90,89,78,92,82,83,87,78,91,78,90,78,88,85,83,90,81,82,86,85,89,86,85,87,78,94,71,86,75,83,70,73,76,74,76,76,76,78,82,78,90,76,92,79,92,78,91,76,53,72,70,56,53,50,51,52,50,55,51,52,47,55,51,47,75,75,35,94,60,92,69,52,83,90,71,59,85,49,74,71,54,54,52,52,52,51,51,51,55,53,70,71,46,99,66,68,70,88,76,51,86,47,74,66,55,50,29,60,76,68,75,101

Sequence (137 aa):
MTGKKRMGNLSLSSFGGVSRPLEREETEVVETKALESSFEPQALPQEAAPQGEPKTKAKKRRKETLTTINIKIERKQQRWLQDTAQQVRDNNETAVPPNERVYPQHLIGAAIELLKAQDLDWEAIHSIEELKEALSL

pLDDT: mean 70.85, std 20.91, range [33.16, 98.38]

Secondary structure (DSSP, 8-state):
-----------STT--------------------------PPPP-----------------PPPPP--------HHHHHHHHHHHHHHHHH-SS---GGG---HHHHHHHHHHHHHHS---TTT--SHHHHHHHTT-

Mean predicted aligned error: 21.11 Å